Protein AF-A0A963TM53-F1 (afdb_monomer_lite)

Radius of gyration: 17.45 Å; chains: 1; bounding box: 31×50×40 Å

Structure (mmCIF, N/CA/C/O backbone):
data_AF-A0A963TM53-F1
#
_entry.id   AF-A0A963TM53-F1
#
loop_
_atom_site.group_PDB
_atom_site.id
_atom_site.type_symbol
_atom_site.label_atom_id
_atom_site.label_alt_id
_atom_site.label_comp_id
_atom_site.label_asym_id
_atom_site.label_entity_id
_atom_site.label_seq_id
_atom_site.pdbx_PDB_ins_code
_atom_site.Cartn_x
_atom_site.Cartn_y
_atom_site.Cartn_z
_atom_site.occupancy
_atom_site.B_iso_or_equiv
_atom_site.auth_seq_id
_atom_site.auth_comp_id
_atom_site.auth_asym_id
_atom_site.auth_atom_id
_atom_site.pdbx_PDB_model_num
ATOM 1 N N . MET A 1 1 ? 14.900 35.232 -22.058 1.00 40.25 1 MET A N 1
ATOM 2 C CA . MET A 1 1 ? 14.440 33.886 -21.655 1.00 40.25 1 MET A CA 1
ATOM 3 C C . MET A 1 1 ? 15.187 33.516 -20.387 1.00 40.25 1 MET A C 1
ATOM 5 O O . MET A 1 1 ? 16.359 33.179 -20.459 1.00 40.25 1 MET A O 1
ATOM 9 N N . THR A 1 2 ? 14.574 33.717 -19.224 1.00 40.94 2 THR A N 1
ATOM 10 C CA . THR A 1 2 ? 15.234 33.502 -17.929 1.00 40.94 2 THR A CA 1
ATOM 11 C C . THR A 1 2 ? 15.081 32.034 -17.553 1.00 40.94 2 THR A C 1
ATOM 13 O O . THR A 1 2 ? 13.956 31.556 -17.411 1.00 40.94 2 THR A O 1
ATOM 16 N N . ALA A 1 3 ? 16.194 31.308 -17.438 1.00 49.12 3 ALA A N 1
ATOM 17 C CA . ALA A 1 3 ? 16.191 29.932 -16.963 1.00 49.12 3 ALA A CA 1
ATOM 18 C C . ALA A 1 3 ? 15.632 29.911 -15.533 1.00 49.12 3 ALA A C 1
ATOM 20 O O . ALA A 1 3 ? 16.223 30.488 -14.619 1.00 49.12 3 ALA A O 1
ATOM 21 N N . ARG A 1 4 ? 14.463 29.292 -15.338 1.00 50.66 4 ARG A N 1
ATOM 22 C CA . ARG A 1 4 ? 13.976 28.981 -13.994 1.00 50.66 4 ARG A CA 1
ATOM 23 C C . ARG A 1 4 ? 14.926 27.943 -13.410 1.00 50.66 4 ARG A C 1
ATOM 25 O O . ARG A 1 4 ? 15.009 26.834 -13.927 1.00 50.66 4 ARG A O 1
ATOM 32 N N . SER A 1 5 ? 15.646 28.322 -12.359 1.00 53.69 5 SER A N 1
ATOM 33 C CA . SER A 1 5 ? 16.363 27.377 -11.507 1.00 53.69 5 SER A CA 1
ATOM 34 C C . SER A 1 5 ? 15.348 26.361 -10.977 1.00 53.69 5 SER A C 1
ATOM 36 O O . SER A 1 5 ? 14.468 26.714 -10.193 1.00 53.69 5 SER A O 1
ATOM 38 N N . MET A 1 6 ? 15.404 25.125 -11.475 1.00 58.84 6 MET A N 1
ATOM 39 C CA . MET A 1 6 ? 14.635 24.010 -10.928 1.00 58.84 6 MET A CA 1
ATOM 40 C C . MET A 1 6 ? 15.369 23.517 -9.685 1.00 58.84 6 MET A C 1
ATOM 42 O O . MET A 1 6 ? 16.245 22.659 -9.754 1.00 58.84 6 MET A O 1
ATOM 46 N N . THR A 1 7 ? 15.035 24.094 -8.537 1.00 62.47 7 THR A N 1
ATOM 47 C CA . THR A 1 7 ? 15.393 23.515 -7.246 1.00 62.47 7 THR A CA 1
ATOM 48 C C . THR A 1 7 ? 14.584 22.232 -7.072 1.00 62.47 7 THR A C 1
ATOM 50 O O . THR A 1 7 ? 13.366 22.291 -6.908 1.00 62.47 7 THR A O 1
ATOM 53 N N . PHE A 1 8 ? 15.240 21.073 -7.158 1.00 62.31 8 PHE A N 1
ATOM 54 C CA . PHE A 1 8 ? 14.634 19.799 -6.776 1.00 62.31 8 PHE A CA 1
ATOM 55 C C . PHE A 1 8 ? 14.378 19.809 -5.266 1.00 62.31 8 PHE A C 1
ATOM 57 O O . PHE A 1 8 ? 15.314 19.935 -4.476 1.00 62.31 8 PHE A O 1
ATOM 64 N N . ASP A 1 9 ? 13.112 19.694 -4.876 1.00 71.12 9 ASP A N 1
ATOM 65 C CA . ASP A 1 9 ? 12.725 19.448 -3.491 1.00 71.12 9 ASP A CA 1
ATOM 66 C C . ASP A 1 9 ? 12.854 17.948 -3.205 1.00 71.12 9 ASP A C 1
ATOM 68 O O . ASP A 1 9 ? 12.008 17.142 -3.591 1.00 71.12 9 ASP A O 1
ATOM 72 N N . TRP A 1 10 ? 13.944 17.573 -2.540 1.00 70.44 10 TRP A N 1
ATOM 73 C CA . TRP A 1 10 ? 14.222 16.191 -2.149 1.00 70.44 10 TRP A CA 1
ATOM 74 C C . TRP A 1 10 ? 13.269 15.648 -1.072 1.00 70.44 10 TRP A C 1
ATOM 76 O O . TRP A 1 10 ? 13.345 14.465 -0.753 1.00 70.44 10 TRP A O 1
ATOM 86 N N . SER A 1 11 ? 12.376 16.472 -0.511 1.00 75.38 11 SER A N 1
ATOM 87 C CA . SER A 1 11 ? 11.382 16.020 0.469 1.00 75.38 11 SER A CA 1
ATOM 88 C C . SER A 1 11 ? 10.184 15.301 -0.160 1.00 75.38 11 SER A C 1
ATOM 90 O O . SER A 1 11 ? 9.483 14.569 0.537 1.00 75.38 11 SER A O 1
ATOM 92 N N . GLN A 1 12 ? 9.934 15.493 -1.461 1.00 87.19 12 GLN A N 1
ATOM 93 C CA . GLN A 1 12 ? 8.733 14.981 -2.118 1.00 87.19 12 GLN A CA 1
ATOM 94 C C . GLN A 1 12 ? 9.014 13.692 -2.893 1.00 87.19 12 GLN A C 1
ATOM 96 O O . GLN A 1 12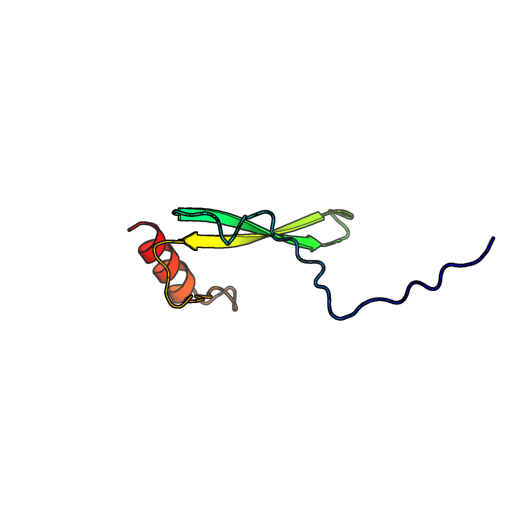 ? 9.852 13.635 -3.794 1.00 87.19 12 GLN A O 1
ATOM 101 N N . THR A 1 13 ? 8.264 12.642 -2.563 1.00 92.44 13 THR A N 1
ATOM 102 C CA . THR A 1 13 ? 8.287 11.388 -3.321 1.00 92.44 13 THR A CA 1
ATOM 103 C C . THR A 1 13 ? 7.613 11.555 -4.686 1.00 92.44 13 THR A C 1
ATOM 105 O O . THR A 1 13 ? 6.628 12.277 -4.823 1.00 92.44 13 THR A O 1
ATOM 108 N N . ARG A 1 14 ? 8.114 10.845 -5.708 1.00 93.19 14 ARG A N 1
ATOM 109 C CA . ARG A 1 14 ? 7.426 10.713 -7.010 1.00 93.19 14 ARG A CA 1
ATOM 110 C C . ARG A 1 14 ? 6.306 9.671 -6.987 1.00 93.19 14 ARG A C 1
ATOM 112 O O . ARG A 1 14 ? 5.567 9.562 -7.960 1.00 93.19 14 ARG A O 1
ATOM 119 N N . ILE A 1 15 ? 6.212 8.877 -5.920 1.00 95.69 15 ILE A N 1
ATOM 120 C CA . ILE A 1 15 ? 5.159 7.877 -5.758 1.00 95.69 15 ILE A CA 1
ATOM 121 C C . ILE A 1 15 ? 3.845 8.606 -5.488 1.00 95.69 15 ILE A C 1
ATOM 123 O O . ILE A 1 15 ? 3.748 9.404 -4.559 1.00 95.69 15 ILE A O 1
ATOM 127 N N . HIS A 1 16 ? 2.829 8.312 -6.290 1.00 95.12 16 HIS A N 1
ATOM 128 C CA . HIS A 1 16 ? 1.511 8.916 -6.162 1.00 95.12 16 HIS A CA 1
ATOM 129 C C . HIS A 1 16 ? 0.542 7.960 -5.462 1.00 95.12 16 HIS A C 1
ATOM 131 O O . HIS A 1 16 ? 0.423 6.801 -5.855 1.00 95.12 16 HIS A O 1
ATOM 137 N N . CYS A 1 17 ? -0.194 8.447 -4.463 1.00 96.00 17 CYS A N 1
ATOM 138 C CA . CYS A 1 17 ? -1.302 7.714 -3.855 1.00 96.00 17 CYS A CA 1
ATOM 139 C C . CYS A 1 17 ? -2.636 8.263 -4.391 1.00 96.00 17 CYS A C 1
ATOM 141 O O . CYS A 1 17 ? -3.051 9.339 -3.967 1.00 96.00 17 CYS A O 1
ATOM 143 N N . PRO A 1 18 ? -3.330 7.557 -5.301 1.00 93.56 18 PRO A N 1
ATOM 144 C CA . PRO A 1 18 ? -4.663 7.939 -5.761 1.00 93.56 18 PRO A CA 1
ATOM 145 C C . PRO A 1 18 ? -5.766 7.637 -4.734 1.00 93.56 18 PRO A C 1
ATOM 147 O O . PRO A 1 18 ? -6.912 8.023 -4.947 1.00 93.56 18 PRO A O 1
ATOM 150 N N . LEU A 1 19 ? -5.456 6.910 -3.653 1.00 95.75 19 LEU A N 1
ATOM 151 C CA . LEU A 1 19 ? -6.432 6.510 -2.647 1.00 95.75 19 LEU A CA 1
ATOM 152 C C . LEU A 1 19 ? -6.575 7.583 -1.561 1.00 95.75 19 LEU A C 1
ATOM 154 O O . LEU A 1 19 ? -5.585 7.993 -0.956 1.00 95.75 19 LEU A O 1
ATOM 158 N N . ASP A 1 20 ? -7.816 7.965 -1.250 1.00 95.38 20 ASP A N 1
ATOM 159 C CA . ASP A 1 20 ? -8.111 8.718 -0.031 1.00 95.38 20 ASP A CA 1
ATOM 160 C C . ASP A 1 20 ? -7.918 7.805 1.194 1.00 95.38 20 ASP A C 1
ATOM 162 O O . ASP A 1 20 ? -8.712 6.895 1.471 1.00 95.38 20 ASP A O 1
ATOM 166 N N . LEU A 1 21 ? -6.818 8.036 1.912 1.00 95.31 21 LEU A N 1
ATOM 167 C CA . LEU A 1 21 ? -6.446 7.274 3.102 1.00 95.31 21 LEU A CA 1
ATOM 168 C C . LEU A 1 21 ? -7.339 7.615 4.309 1.00 95.31 21 LEU A C 1
ATOM 170 O O . LEU A 1 21 ? -7.505 6.779 5.194 1.00 95.31 21 LEU A O 1
ATOM 174 N N . ALA A 1 22 ? -7.935 8.811 4.340 1.00 95.12 22 ALA A N 1
ATOM 175 C CA . ALA A 1 22 ? -8.714 9.313 5.470 1.00 95.12 22 ALA A CA 1
ATOM 176 C C . ALA A 1 22 ? -10.216 9.008 5.363 1.00 95.12 22 ALA A C 1
ATOM 178 O O . ALA A 1 22 ? -10.906 9.019 6.383 1.00 95.12 22 ALA A O 1
ATOM 179 N N . ALA A 1 23 ? -10.727 8.716 4.163 1.00 96.62 23 ALA A N 1
ATOM 180 C CA . ALA A 1 23 ? -12.126 8.338 3.972 1.00 96.62 23 ALA A CA 1
ATOM 181 C C . ALA A 1 23 ? -12.544 7.156 4.880 1.00 96.62 23 ALA A C 1
ATOM 183 O O . ALA A 1 23 ? -11.725 6.288 5.175 1.00 96.62 23 ALA A O 1
ATOM 184 N N . PRO A 1 24 ? -13.809 7.068 5.326 1.00 97.00 24 PRO A N 1
ATOM 185 C CA . PRO A 1 24 ? -14.291 5.951 6.143 1.00 97.00 24 PRO A CA 1
ATOM 186 C C . PRO A 1 24 ? -14.458 4.646 5.339 1.00 97.00 24 PRO A C 1
ATOM 188 O O . PRO A 1 24 ? -14.662 4.662 4.123 1.00 97.00 24 PRO A O 1
ATOM 191 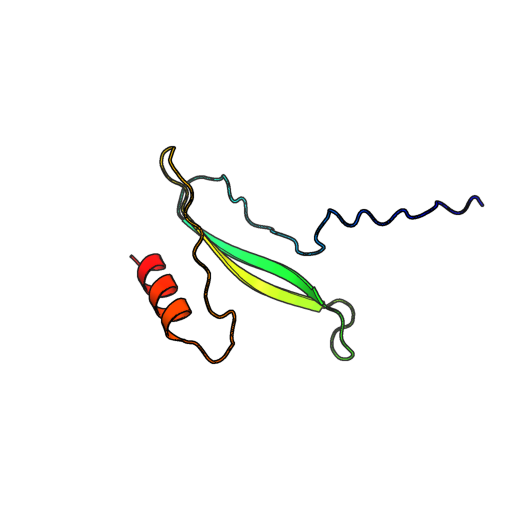N N . GLY A 1 25 ? -14.400 3.498 6.024 1.00 97.00 25 GLY A N 1
ATOM 192 C CA . GLY A 1 25 ? -14.648 2.161 5.458 1.00 97.00 25 GLY A CA 1
ATOM 193 C C . GLY A 1 25 ? -13.392 1.422 4.973 1.00 97.00 25 GLY A C 1
ATOM 194 O O . GLY A 1 25 ? -12.274 1.860 5.246 1.00 97.00 25 GLY A O 1
ATOM 195 N N . LYS A 1 26 ? -13.583 0.298 4.259 1.00 96.81 26 LYS A N 1
ATOM 196 C CA . LYS A 1 26 ? -12.525 -0.505 3.608 1.00 96.81 26 LYS A CA 1
ATOM 197 C C . LYS A 1 26 ? -12.338 -0.047 2.157 1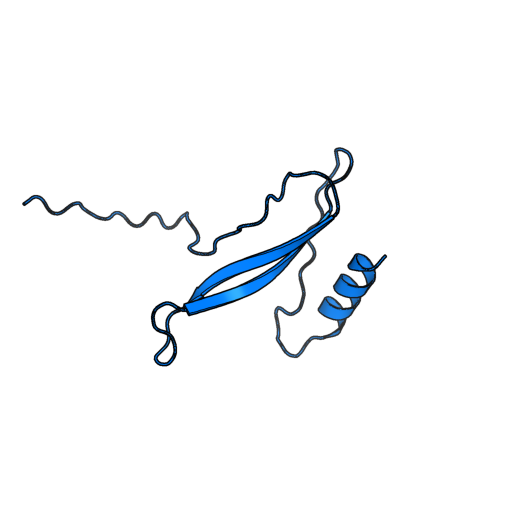.00 96.81 26 LYS A C 1
ATOM 199 O O . LYS A 1 26 ? -13.307 0.024 1.405 1.00 96.81 26 LYS A O 1
ATOM 204 N N . ARG A 1 27 ? -11.101 0.238 1.752 1.00 97.25 27 ARG A N 1
ATOM 205 C CA . ARG A 1 27 ? -10.710 0.588 0.379 1.00 97.25 27 ARG A CA 1
ATOM 206 C C . ARG A 1 27 ? -9.419 -0.128 -0.013 1.00 97.25 27 ARG A C 1
ATOM 208 O O . ARG A 1 27 ? -8.491 -0.213 0.785 1.00 97.25 27 ARG A O 1
ATOM 215 N N . ALA A 1 28 ? -9.348 -0.589 -1.254 1.00 97.38 28 ALA A N 1
ATOM 216 C CA . ALA A 1 28 ? -8.151 -1.182 -1.837 1.00 97.38 28 ALA A CA 1
ATOM 217 C C . ALA A 1 28 ? -7.806 -0.466 -3.145 1.00 97.38 28 ALA A C 1
ATOM 219 O O . ALA A 1 28 ? -8.693 -0.047 -3.888 1.00 97.38 28 ALA A O 1
ATOM 220 N N . GLY A 1 29 ? -6.516 -0.318 -3.415 1.00 96.94 29 GLY A N 1
ATOM 221 C CA . GLY A 1 29 ? -5.998 0.346 -4.601 1.00 96.94 29 GLY A CA 1
ATOM 222 C C . GLY A 1 29 ? -4.505 0.090 -4.748 1.00 96.94 29 GLY A C 1
ATOM 223 O O . GLY A 1 29 ? -4.008 -0.978 -4.392 1.00 96.94 29 GLY A O 1
ATOM 224 N N . HIS A 1 30 ? -3.781 1.075 -5.268 1.00 97.81 30 HIS A N 1
ATOM 225 C CA . HIS A 1 30 ? -2.334 0.995 -5.422 1.00 97.81 30 HIS A CA 1
ATOM 226 C C . HIS A 1 30 ? -1.683 2.353 -5.188 1.00 97.81 30 HIS A C 1
ATOM 228 O O . HIS A 1 30 ? -2.281 3.382 -5.483 1.00 97.81 30 HIS A O 1
ATOM 234 N N . LEU A 1 31 ? -0.441 2.347 -4.722 1.00 97.75 31 LEU A N 1
ATOM 235 C CA . LEU A 1 31 ? 0.489 3.453 -4.896 1.00 97.75 31 LEU A CA 1
ATOM 236 C C . LEU A 1 31 ? 1.109 3.323 -6.290 1.00 97.75 31 LEU A C 1
ATOM 238 O O . LEU A 1 31 ? 1.543 2.240 -6.677 1.00 97.75 31 LEU A O 1
ATOM 242 N N . LEU A 1 32 ? 1.144 4.399 -7.065 1.00 97.31 32 LEU A N 1
ATOM 243 C CA . LEU A 1 32 ? 1.736 4.403 -8.396 1.00 97.31 32 LEU A CA 1
ATOM 244 C C . LEU A 1 32 ? 3.191 4.862 -8.305 1.00 97.31 32 LEU A C 1
ATOM 246 O O . LEU A 1 32 ? 3.446 6.022 -7.984 1.00 97.31 32 LEU A O 1
ATOM 250 N N . LEU A 1 33 ? 4.132 3.971 -8.616 1.00 96.81 33 LEU A N 1
ATOM 251 C CA . LEU A 1 33 ? 5.538 4.310 -8.827 1.00 96.81 33 LEU A CA 1
ATOM 252 C C . LEU A 1 33 ? 5.755 4.627 -10.313 1.00 96.81 33 LEU A C 1
ATOM 254 O O . LEU A 1 33 ? 5.693 3.700 -11.122 1.00 96.81 33 LEU A O 1
ATOM 258 N N . PRO A 1 34 ? 6.040 5.885 -10.701 1.00 95.75 34 PRO A N 1
ATOM 259 C CA . PRO A 1 34 ? 6.446 6.188 -12.066 1.00 95.75 34 PRO A CA 1
ATOM 260 C C . PRO A 1 34 ? 7.753 5.465 -12.381 1.00 95.75 34 PRO A C 1
ATOM 262 O O . PRO A 1 34 ? 8.746 5.628 -11.665 1.00 95.75 34 PRO A O 1
ATOM 265 N N . TRP A 1 35 ? 7.750 4.678 -13.451 1.00 95.75 35 TRP A N 1
ATOM 266 C CA . TRP A 1 35 ? 8.895 3.876 -13.858 1.00 95.75 35 TRP A CA 1
ATOM 267 C C . TRP A 1 35 ? 9.078 3.949 -15.365 1.00 95.75 35 TRP A C 1
ATOM 269 O O . TRP A 1 35 ? 8.134 3.767 -16.128 1.00 95.75 35 TRP A O 1
ATOM 279 N N . SER A 1 36 ? 10.304 4.240 -15.781 1.00 95.94 36 SER A N 1
ATOM 280 C CA . SER A 1 36 ? 10.677 4.359 -17.183 1.00 95.94 36 SER A CA 1
ATOM 281 C C . SER A 1 36 ? 11.676 3.260 -17.497 1.00 95.94 36 SER A C 1
ATOM 283 O O . SER A 1 36 ? 12.706 3.154 -16.830 1.00 95.94 36 SER A O 1
ATOM 285 N N . ASP A 1 37 ? 11.375 2.457 -18.508 1.00 94.56 37 ASP A N 1
ATOM 286 C CA . ASP A 1 37 ? 12.312 1.495 -19.073 1.00 94.56 37 ASP A CA 1
ATOM 287 C C . ASP A 1 37 ? 12.248 1.503 -20.606 1.00 94.56 37 ASP A C 1
ATOM 289 O O . ASP A 1 37 ? 11.454 2.219 -21.222 1.00 94.56 37 ASP A O 1
ATOM 293 N N . ASN A 1 38 ? 13.113 0.708 -21.237 1.00 97.25 38 ASN A N 1
ATOM 294 C CA . ASN A 1 38 ? 13.216 0.643 -22.696 1.00 97.25 38 ASN A CA 1
ATOM 295 C C . ASN A 1 38 ? 11.938 0.120 -23.374 1.00 97.25 38 ASN A C 1
ATOM 297 O O . ASN A 1 38 ? 11.760 0.329 -24.571 1.00 97.25 38 ASN A O 1
ATOM 301 N N . THR A 1 39 ? 11.076 -0.583 -22.638 1.00 96.31 39 THR A N 1
ATOM 302 C CA . THR A 1 39 ? 9.821 -1.153 -23.144 1.00 96.31 39 THR A CA 1
ATOM 303 C C . THR A 1 39 ? 8.629 -0.228 -22.905 1.00 96.31 39 THR A C 1
ATOM 305 O O . THR A 1 39 ? 7.693 -0.221 -23.702 1.00 96.31 39 THR A O 1
ATOM 308 N N . ASN A 1 40 ? 8.674 0.585 -21.847 1.00 94.25 40 ASN A N 1
ATOM 309 C CA . ASN A 1 40 ? 7.644 1.543 -21.484 1.00 94.25 40 ASN A CA 1
ATOM 310 C C . ASN A 1 40 ? 8.268 2.843 -20.926 1.00 94.25 40 ASN A C 1
ATOM 312 O O . ASN A 1 40 ? 8.522 2.957 -19.723 1.00 94.25 40 ASN A O 1
ATOM 316 N N . PRO A 1 41 ? 8.494 3.861 -21.778 1.00 93.44 41 PRO A N 1
ATOM 317 C CA . PRO A 1 41 ? 9.200 5.079 -21.383 1.00 93.44 41 PRO A CA 1
ATOM 318 C C . PRO A 1 41 ? 8.401 5.978 -20.426 1.00 93.44 41 PRO A C 1
ATOM 320 O O . PRO A 1 41 ? 9.002 6.801 -19.735 1.00 93.44 41 PRO A O 1
ATOM 323 N N . LEU A 1 42 ? 7.072 5.824 -20.364 1.00 94.62 42 LEU A N 1
ATOM 324 C CA . LEU A 1 42 ? 6.157 6.570 -19.486 1.00 94.62 42 LEU A CA 1
ATOM 325 C C . LEU A 1 42 ? 5.323 5.610 -18.622 1.00 94.62 42 LEU A C 1
ATOM 327 O O . LEU A 1 42 ? 4.123 5.807 -18.426 1.00 94.62 42 LEU A O 1
ATOM 331 N N . GLY A 1 43 ? 5.956 4.533 -18.161 1.00 94.44 43 GLY A N 1
ATOM 332 C CA . GLY A 1 43 ? 5.306 3.475 -17.407 1.00 94.44 43 GLY A CA 1
ATOM 333 C C . GLY A 1 43 ? 5.047 3.801 -15.939 1.00 94.44 43 GLY A C 1
ATOM 334 O O . GLY A 1 43 ? 5.416 4.847 -15.394 1.00 94.44 43 GLY A O 1
ATOM 335 N N . GLY A 1 44 ? 4.404 2.842 -15.278 1.00 94.81 44 GLY A N 1
ATOM 336 C CA . GLY A 1 44 ? 4.170 2.880 -13.847 1.00 94.81 44 GLY A CA 1
ATOM 337 C C . GLY A 1 44 ? 3.977 1.486 -13.267 1.00 94.81 44 GLY A C 1
ATOM 338 O O . GLY A 1 44 ? 3.327 0.637 -13.876 1.00 94.81 44 GLY A O 1
ATOM 339 N N . HIS A 1 45 ? 4.531 1.265 -12.078 1.00 95.81 45 HIS A N 1
ATOM 340 C CA . HIS A 1 45 ? 4.335 0.045 -11.305 1.00 95.81 45 HIS A CA 1
ATOM 341 C C . HIS A 1 45 ? 3.305 0.296 -10.196 1.00 95.81 45 HIS A C 1
ATOM 343 O O . HIS A 1 45 ? 3.565 1.108 -9.301 1.00 95.81 45 HIS A O 1
ATOM 349 N N . PRO A 1 46 ? 2.133 -0.362 -10.238 1.00 96.75 46 PRO A N 1
ATOM 350 C CA . PRO A 1 46 ? 1.167 -0.292 -9.153 1.00 96.75 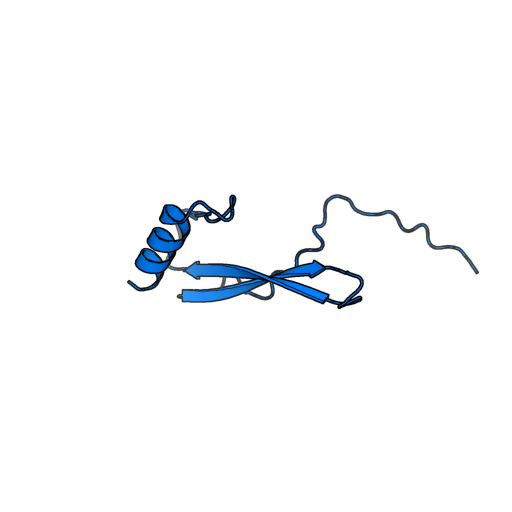46 PRO A CA 1
ATOM 351 C C . PRO A 1 46 ? 1.634 -1.165 -7.980 1.00 96.75 46 PRO A C 1
ATOM 353 O O . PRO A 1 46 ? 1.740 -2.382 -8.105 1.00 96.75 46 PRO A O 1
ATOM 356 N N . ILE A 1 47 ? 1.887 -0.543 -6.831 1.00 97.75 47 ILE A N 1
ATOM 357 C CA . ILE A 1 47 ? 2.200 -1.212 -5.563 1.00 97.75 47 ILE A CA 1
ATOM 358 C C . ILE A 1 47 ? 0.891 -1.337 -4.773 1.00 97.75 47 ILE A C 1
ATOM 360 O O . ILE A 1 47 ? 0.329 -0.303 -4.409 1.00 97.75 47 ILE A O 1
ATOM 364 N N . PRO A 1 48 ? 0.366 -2.547 -4.511 1.00 97.19 48 PRO A N 1
ATOM 365 C CA . PRO A 1 48 ? -0.918 -2.714 -3.834 1.00 97.19 48 PRO A CA 1
ATOM 366 C C . PRO A 1 48 ? -0.958 -2.047 -2.454 1.00 97.19 48 PRO A C 1
ATOM 368 O O . PRO A 1 48 ? -0.011 -2.147 -1.677 1.00 97.19 48 PRO A O 1
ATOM 371 N N . VAL A 1 49 ? -2.075 -1.388 -2.137 1.00 97.56 49 VAL A N 1
ATOM 372 C CA . VAL A 1 49 ? -2.334 -0.805 -0.813 1.00 97.56 49 VAL A CA 1
ATOM 373 C C . VAL A 1 49 ? -3.794 -1.009 -0.425 1.00 97.56 49 VAL A C 1
ATOM 375 O O . VAL A 1 49 ? -4.700 -0.901 -1.254 1.00 97.56 49 VAL A O 1
ATOM 378 N N . MET A 1 50 ? -4.020 -1.305 0.850 1.00 97.75 50 MET A N 1
ATOM 379 C CA . MET A 1 50 ? -5.340 -1.499 1.439 1.00 97.75 50 MET A CA 1
ATOM 380 C C . MET A 1 50 ? -5.439 -0.652 2.702 1.00 97.75 50 MET A C 1
ATOM 382 O O . MET A 1 50 ? -4.489 -0.583 3.479 1.00 97.75 50 MET A O 1
ATOM 386 N N . VAL A 1 51 ? -6.576 0.013 2.893 1.00 97.81 51 VAL A N 1
ATOM 387 C CA . VAL A 1 51 ? -6.825 0.895 4.036 1.00 97.81 51 VAL A CA 1
ATOM 388 C C . VAL A 1 51 ? -8.217 0.629 4.583 1.00 97.81 51 VAL A C 1
ATOM 390 O O . VAL A 1 51 ? -9.199 0.610 3.837 1.00 97.81 51 VAL A O 1
ATOM 393 N N . ALA A 1 52 ? -8.302 0.448 5.897 1.00 96.94 52 ALA A N 1
ATOM 394 C CA . ALA A 1 52 ? -9.552 0.383 6.635 1.00 96.94 52 ALA A CA 1
ATOM 395 C C . ALA A 1 52 ? -9.573 1.510 7.672 1.00 96.94 52 ALA A C 1
ATOM 397 O O . ALA A 1 52 ? -8.724 1.553 8.559 1.00 96.94 52 ALA A O 1
ATOM 398 N N . THR A 1 53 ? -10.547 2.413 7.558 1.00 97.50 53 THR A N 1
ATOM 399 C CA . THR A 1 53 ? -10.710 3.550 8.474 1.00 97.50 53 THR A CA 1
ATOM 400 C C . THR A 1 53 ? -12.036 3.421 9.212 1.00 97.50 53 THR A C 1
ATOM 402 O O . THR A 1 53 ? -13.100 3.397 8.587 1.00 97.50 53 THR A O 1
ATOM 405 N N . GLY A 1 54 ? -11.964 3.318 10.540 1.00 95.25 54 GLY A N 1
ATOM 406 C CA . GLY A 1 54 ? -13.111 3.194 11.440 1.00 95.25 54 GLY A CA 1
ATOM 407 C C . GLY A 1 54 ? -13.251 4.393 12.378 1.00 95.25 54 GLY A C 1
ATOM 408 O O . GLY A 1 54 ? -13.039 5.538 11.984 1.00 95.25 54 GLY A O 1
ATOM 409 N N . ALA A 1 55 ? -13.620 4.124 13.631 1.00 96.12 55 ALA A N 1
ATOM 410 C CA . ALA A 1 55 ? -13.652 5.140 14.681 1.00 96.12 55 ALA A CA 1
ATOM 411 C C . ALA A 1 55 ? -12.237 5.692 14.983 1.00 96.12 55 ALA A C 1
ATOM 413 O O . ALA A 1 55 ? -11.249 5.009 14.702 1.00 96.12 55 ALA A O 1
ATOM 414 N N . PRO A 1 56 ? -12.116 6.899 15.573 1.00 96.25 56 PRO A N 1
ATOM 415 C CA . PRO A 1 56 ? -10.823 7.468 15.950 1.00 96.25 56 PRO A CA 1
ATOM 416 C C . PRO A 1 56 ? -10.003 6.527 16.843 1.00 96.25 56 PRO A C 1
ATOM 418 O O . PRO A 1 56 ? -10.520 5.959 17.804 1.00 96.25 56 PRO A O 1
ATOM 421 N N . GLY A 1 57 ? -8.714 6.393 16.541 1.00 95.88 57 GLY A N 1
ATOM 422 C CA . GLY A 1 57 ? -7.807 5.481 17.228 1.00 95.88 57 GLY A CA 1
ATOM 423 C C . GLY A 1 57 ? -6.414 5.480 16.593 1.00 95.88 57 GLY A C 1
ATOM 424 O O . GLY A 1 57 ? -6.157 6.273 15.684 1.00 95.88 57 GLY A O 1
ATOM 425 N N . PRO A 1 58 ? -5.497 4.624 17.073 1.00 97.38 58 PRO A N 1
ATOM 426 C CA . PRO A 1 58 ? -4.178 4.480 16.470 1.00 97.38 58 PRO A CA 1
ATOM 427 C C . PRO A 1 58 ? -4.264 3.885 15.058 1.00 97.38 58 PRO A C 1
ATOM 429 O O . PRO A 1 58 ? -5.113 3.040 14.776 1.00 97.38 58 PRO A O 1
ATOM 432 N N . THR A 1 59 ? -3.329 4.279 14.194 1.00 97.31 59 THR A N 1
ATOM 433 C CA . THR A 1 59 ? -3.142 3.678 12.866 1.00 97.31 59 THR A CA 1
ATOM 434 C C . THR A 1 59 ? -2.099 2.570 12.945 1.00 97.31 59 THR A C 1
ATOM 436 O O . THR A 1 59 ? -0.979 2.805 13.399 1.00 97.31 59 THR A O 1
ATOM 439 N N . LEU A 1 60 ? -2.444 1.378 12.458 1.00 97.00 60 LEU A N 1
ATOM 440 C CA . LEU A 1 60 ? -1.505 0.277 12.254 1.00 97.00 60 LEU A CA 1
ATOM 441 C C . LEU A 1 60 ? -1.043 0.257 10.793 1.00 97.00 60 LEU A C 1
ATOM 443 O O . LEU A 1 60 ? -1.871 0.291 9.885 1.00 97.00 60 LEU A O 1
ATOM 447 N N . LEU A 1 61 ? 0.270 0.165 10.573 1.00 97.69 61 LEU A N 1
ATOM 448 C CA . LEU A 1 61 ? 0.856 -0.090 9.258 1.00 97.69 61 LEU A CA 1
ATOM 449 C C . LEU A 1 61 ? 1.376 -1.527 9.210 1.00 97.69 61 LEU A C 1
ATOM 451 O O . LEU A 1 61 ? 2.217 -1.910 10.020 1.00 97.69 61 LEU A O 1
ATOM 455 N N . LEU A 1 62 ? 0.889 -2.292 8.236 1.00 98.12 62 LEU A N 1
ATOM 456 C CA . LEU A 1 62 ? 1.366 -3.634 7.922 1.00 98.12 62 LEU A CA 1
ATOM 457 C C . LEU A 1 62 ? 2.051 -3.604 6.557 1.00 98.12 62 LEU A C 1
ATOM 459 O O . LEU A 1 62 ? 1.504 -3.054 5.601 1.00 98.12 62 LEU A O 1
ATOM 463 N N . THR A 1 63 ? 3.236 -4.198 6.464 1.00 98.00 63 THR A N 1
ATOM 464 C CA . THR A 1 63 ? 3.984 -4.338 5.213 1.00 98.00 63 THR A CA 1
ATOM 465 C C . THR A 1 63 ? 4.401 -5.786 5.024 1.00 98.00 63 THR A C 1
ATOM 467 O O . THR A 1 63 ? 4.642 -6.511 5.988 1.00 98.00 63 THR A O 1
ATOM 470 N N . ALA A 1 64 ? 4.460 -6.218 3.770 1.00 98.00 64 ALA A N 1
ATOM 471 C CA . ALA A 1 64 ? 4.901 -7.552 3.403 1.00 98.00 64 ALA A CA 1
ATOM 472 C C . ALA A 1 64 ? 5.363 -7.583 1.943 1.00 98.00 64 ALA A C 1
ATOM 474 O O . ALA A 1 64 ? 5.084 -6.647 1.192 1.00 98.00 64 ALA A O 1
ATOM 475 N N . GLY A 1 65 ? 6.065 -8.648 1.546 1.00 97.00 65 GLY A N 1
ATOM 476 C CA . GLY A 1 65 ? 6.624 -8.764 0.196 1.00 97.00 65 GLY A CA 1
ATOM 477 C C . GLY A 1 65 ? 7.743 -7.755 -0.072 1.00 97.00 65 GLY A C 1
ATOM 478 O O . GLY A 1 65 ? 7.894 -7.289 -1.199 1.00 97.00 65 GLY A O 1
ATOM 479 N N . VAL A 1 66 ? 8.493 -7.370 0.971 1.00 97.56 66 VAL A N 1
ATOM 480 C CA . VAL A 1 66 ? 9.694 -6.528 0.821 1.00 97.56 66 VAL A CA 1
ATOM 481 C C . VAL A 1 66 ? 10.765 -7.305 0.057 1.00 97.56 66 VAL A C 1
ATOM 483 O O . VAL A 1 66 ? 11.343 -6.778 -0.892 1.00 97.56 66 VAL A O 1
ATOM 486 N N . HIS A 1 67 ? 10.966 -8.574 0.419 1.00 98.25 67 HIS A N 1
ATOM 487 C CA . HIS A 1 67 ? 11.616 -9.556 -0.441 1.00 98.25 67 HIS A CA 1
ATOM 488 C C . HIS A 1 67 ? 10.552 -10.334 -1.223 1.00 98.25 67 HIS A C 1
ATOM 490 O O . HIS A 1 67 ? 9.490 -10.667 -0.694 1.00 98.25 67 HIS A O 1
ATOM 496 N N . GLY A 1 68 ? 10.820 -10.580 -2.508 1.00 97.25 68 GLY A N 1
ATOM 497 C CA . GLY A 1 68 ? 9.854 -11.180 -3.438 1.00 97.25 68 GLY A CA 1
ATOM 498 C C . GLY A 1 68 ? 9.646 -12.688 -3.264 1.00 97.25 68 GLY A C 1
ATOM 499 O O . GLY A 1 68 ? 8.779 -13.259 -3.920 1.00 97.25 68 GLY A O 1
ATOM 500 N N . ASP A 1 69 ? 10.443 -13.320 -2.409 1.00 97.94 69 ASP A N 1
ATOM 501 C CA . ASP A 1 69 ? 10.446 -14.745 -2.086 1.00 97.94 69 ASP A CA 1
ATOM 502 C C . ASP A 1 69 ? 9.971 -15.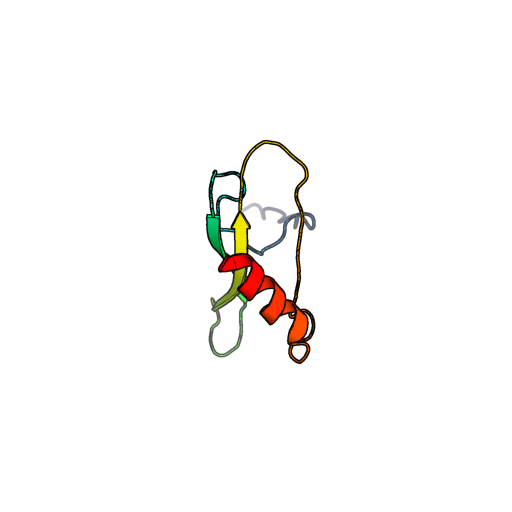048 -0.650 1.00 97.94 69 ASP A C 1
ATOM 504 O O . ASP A 1 69 ? 9.981 -16.205 -0.234 1.00 97.94 69 ASP A O 1
ATOM 508 N N . GLU A 1 70 ? 9.502 -14.035 0.088 1.00 98.19 70 GLU A N 1
ATOM 509 C CA . GLU A 1 70 ? 8.902 -14.168 1.423 1.00 98.19 70 GLU A CA 1
ATOM 510 C C . GLU A 1 70 ? 7.366 -14.059 1.335 1.00 98.19 70 GLU A C 1
ATOM 512 O O . GLU A 1 70 ? 6.806 -12.982 1.095 1.00 98.19 70 GLU A O 1
ATOM 517 N N . PHE A 1 71 ? 6.656 -15.176 1.528 1.00 97.88 71 PHE A N 1
ATOM 518 C CA . PHE A 1 71 ? 5.232 -15.303 1.167 1.00 97.88 71 PHE A CA 1
ATOM 519 C C . PHE A 1 71 ? 4.267 -15.267 2.356 1.00 97.88 71 PHE A C 1
ATOM 521 O O . PHE A 1 71 ? 3.078 -14.997 2.182 1.00 97.88 71 PHE A O 1
ATOM 528 N N . GLU A 1 72 ? 4.756 -15.503 3.567 1.00 98.50 72 GLU A N 1
ATOM 529 C CA . GLU A 1 72 ? 3.950 -15.595 4.783 1.00 98.50 72 GLU A CA 1
ATOM 530 C C . GLU A 1 72 ? 3.261 -14.262 5.094 1.00 98.50 72 GLU A C 1
ATOM 532 O O . GLU A 1 72 ? 2.068 -14.226 5.400 1.00 98.50 72 GLU A O 1
ATOM 537 N N . GLY A 1 73 ? 3.996 -13.154 4.960 1.00 98.25 73 GLY A N 1
ATOM 538 C CA . GLY A 1 73 ? 3.479 -11.808 5.198 1.00 98.25 73 GLY A CA 1
ATOM 539 C C . GLY A 1 73 ? 2.331 -11.430 4.252 1.00 98.25 73 GLY A C 1
ATOM 540 O O . GLY A 1 73 ? 1.259 -11.062 4.741 1.00 98.25 73 GLY A O 1
ATOM 541 N N . PRO A 1 74 ? 2.498 -11.523 2.912 1.00 97.94 74 PRO A N 1
ATOM 542 C CA . PRO A 1 74 ? 1.421 -11.199 1.980 1.00 97.94 74 PRO A CA 1
ATOM 543 C C . PRO A 1 74 ? 0.173 -12.064 2.184 1.00 97.94 74 PRO A C 1
ATOM 545 O O . PRO A 1 74 ? -0.936 -11.535 2.131 1.00 97.94 74 PRO A O 1
ATOM 548 N N . VAL A 1 75 ? 0.340 -13.364 2.461 1.00 97.81 75 VAL A N 1
ATOM 549 C CA . VAL A 1 75 ? -0.784 -14.274 2.736 1.00 97.81 75 VAL A CA 1
ATOM 550 C C . VAL A 1 75 ? -1.537 -13.841 3.994 1.00 97.81 75 VAL A C 1
ATOM 552 O O . VAL A 1 75 ? -2.744 -13.620 3.925 1.00 97.81 75 VAL A O 1
ATOM 555 N N . ALA A 1 76 ? -0.835 -13.616 5.108 1.00 98.06 76 ALA A N 1
ATOM 556 C CA . ALA A 1 76 ? -1.464 -13.217 6.367 1.00 98.06 76 ALA A CA 1
ATOM 557 C C . ALA A 1 76 ? -2.215 -11.875 6.265 1.00 98.06 76 ALA A C 1
ATOM 559 O O . ALA A 1 76 ? -3.316 -11.739 6.799 1.00 98.06 76 ALA A O 1
ATOM 560 N N . ILE A 1 77 ? -1.655 -10.885 5.557 1.00 97.88 77 ILE A N 1
ATOM 561 C CA . ILE A 1 77 ? -2.319 -9.587 5.345 1.00 97.88 77 ILE A CA 1
ATOM 562 C C . ILE A 1 77 ? -3.571 -9.739 4.469 1.00 97.88 77 ILE A C 1
ATOM 564 O O . ILE A 1 77 ? -4.582 -9.086 4.730 1.00 97.88 77 ILE A O 1
ATOM 568 N N . LEU A 1 78 ? -3.522 -10.575 3.428 1.00 96.94 78 LEU A N 1
ATOM 569 C CA . LEU A 1 78 ? -4.674 -10.809 2.556 1.00 96.94 78 LEU A CA 1
ATOM 570 C C . LEU A 1 78 ? -5.799 -11.560 3.268 1.00 96.94 78 LEU A C 1
ATOM 572 O O . LEU A 1 78 ? -6.963 -11.247 3.022 1.00 96.94 78 LEU A O 1
ATOM 576 N N . ASP A 1 79 ? -5.472 -12.507 4.144 1.00 97.62 79 ASP A N 1
ATOM 577 C CA . ASP A 1 79 ? -6.470 -13.200 4.958 1.00 97.62 79 ASP A CA 1
ATOM 578 C C . ASP A 1 79 ? -7.126 -12.232 5.951 1.00 97.62 79 ASP A C 1
ATOM 580 O O . ASP A 1 79 ? -8.348 -12.100 5.939 1.00 97.62 79 ASP A O 1
ATOM 584 N N . LEU A 1 80 ? -6.334 -11.423 6.671 1.00 96.44 80 LEU A N 1
ATOM 585 C CA . LEU A 1 80 ? -6.856 -10.350 7.532 1.00 96.44 80 LEU A CA 1
ATOM 586 C C . LEU A 1 80 ? -7.756 -9.358 6.773 1.00 96.44 80 LEU A C 1
ATOM 588 O O . LEU A 1 80 ? -8.700 -8.814 7.339 1.00 96.44 80 LEU A O 1
ATOM 592 N N . TRP A 1 81 ? -7.455 -9.072 5.503 1.00 96.38 81 TRP A N 1
ATOM 593 C CA . TRP A 1 81 ? -8.262 -8.163 4.688 1.00 96.38 81 TRP A CA 1
ATOM 594 C C . TRP A 1 81 ? -9.593 -8.766 4.229 1.00 96.38 81 TRP A C 1
ATOM 596 O O . TRP A 1 81 ?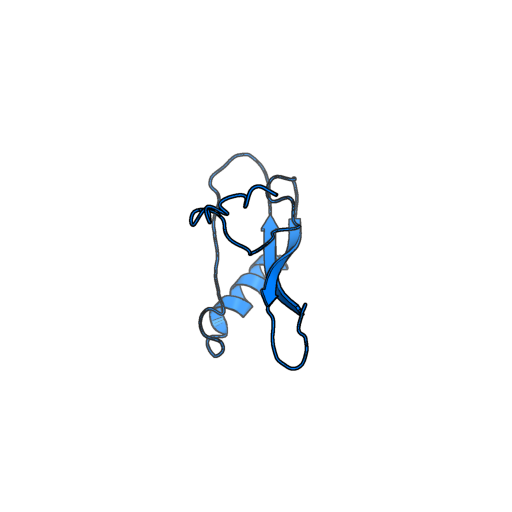 -10.532 -8.016 3.950 1.00 96.38 81 TRP A O 1
ATOM 606 N N . ARG A 1 82 ? -9.680 -10.089 4.070 1.00 92.00 82 ARG A N 1
ATOM 607 C CA . ARG A 1 82 ? -10.901 -10.765 3.603 1.00 92.00 82 ARG A CA 1
ATOM 608 C C . ARG A 1 82 ? -11.962 -10.850 4.690 1.00 92.00 82 ARG A C 1
ATOM 610 O O . ARG A 1 82 ? -13.142 -10.752 4.352 1.00 92.00 82 ARG A O 1
ATOM 617 N N . ASP A 1 83 ? -11.524 -10.981 5.935 1.00 75.69 83 ASP A N 1
ATOM 618 C CA . ASP A 1 83 ? -12.372 -10.931 7.127 1.00 75.69 83 ASP A CA 1
ATOM 619 C C . ASP A 1 83 ? -12.988 -9.528 7.344 1.00 75.69 83 ASP A C 1
ATOM 621 O O . ASP A 1 83 ? -14.146 -9.460 7.815 1.00 75.69 83 ASP A O 1
#

pLDDT: mean 91.03, std 13.94, range [40.25, 98.5]

Foldseek 3Di:
DDDDPPDDDPVDDPWADPDDQADAAKDKFFTWDQDADPVRRRDTDTHIDIHHDDPDDDDDDADDCPDVPGVPRVVVVVVVSVD

Secondary structure (DSSP, 8-state):
---------TTS-S-B--S-SSSSEEEEEEEEEEE--SS-TTEEEEEEEEEEE-SS-PPP-----SSTT--HHHHHHHHHHH-

Sequence (83 aa):
MTARSMTFDWSQTRIHCPLDLAAPGKRAGHLLLPWSDNTNPLGGHPIPVMVATGAPGPTLLLTAGVHGDEFEGPVAILDLWRD